Protein AF-A0A960FN76-F1 (afdb_monomer_lite)

pLDDT: mean 88.49, std 14.94, range [44.31, 98.88]

Sequence (133 aa):
LASLPEEQRAEFQQALAELSPEERQQYLERLVEMADTQQRVVESPVEVMVGNHAVGLFELAALHLQQQPPNLPEAKVAIDAMTGMLGAVAGRLGEHEADLKTMLSQIQLAFVQVNGGGEPATDGPDGPAGDDA

Structure (mmCIF, N/CA/C/O backbone):
data_AF-A0A960FN76-F1
#
_entry.id   AF-A0A960FN76-F1
#
loop_
_atom_site.group_PDB
_atom_site.id
_atom_site.type_symbol
_atom_site.label_atom_id
_atom_site.label_alt_id
_atom_site.label_comp_id
_atom_site.label_asym_id
_atom_site.label_entity_id
_atom_site.label_seq_id
_atom_site.pdbx_PDB_ins_code
_atom_site.Cartn_x
_atom_site.Cartn_y
_atom_site.Cartn_z
_atom_site.occupancy
_atom_site.B_iso_or_equiv
_atom_site.auth_seq_id
_atom_site.auth_comp_id
_atom_site.auth_asym_id
_atom_site.auth_atom_id
_atom_site.pdbx_PDB_model_num
ATOM 1 N N . LEU A 1 1 ? 15.903 3.037 -24.683 1.00 59.50 1 LEU A N 1
ATOM 2 C CA . LEU A 1 1 ? 17.079 3.651 -25.352 1.00 59.50 1 LEU A CA 1
ATOM 3 C C . LEU A 1 1 ? 16.690 4.537 -26.533 1.00 59.50 1 LEU A C 1
ATOM 5 O O . LEU A 1 1 ? 17.135 5.671 -26.561 1.00 59.50 1 LEU A O 1
ATOM 9 N N . ALA A 1 2 ? 15.848 4.083 -27.471 1.00 63.16 2 ALA A N 1
ATOM 10 C CA . ALA A 1 2 ? 15.445 4.896 -28.632 1.00 63.16 2 ALA A CA 1
ATOM 11 C C . ALA A 1 2 ? 14.623 6.159 -28.287 1.00 63.16 2 ALA A C 1
ATOM 13 O O . ALA A 1 2 ? 14.624 7.111 -29.056 1.00 63.16 2 ALA A O 1
ATOM 14 N N . SER A 1 3 ? 13.956 6.174 -27.130 1.00 74.31 3 SER A N 1
ATOM 15 C CA . SER A 1 3 ? 13.179 7.307 -26.610 1.00 74.31 3 SER A CA 1
ATOM 16 C C . SER A 1 3 ? 13.994 8.330 -25.806 1.00 74.31 3 SER A C 1
ATOM 18 O O . SER A 1 3 ? 13.431 9.328 -25.368 1.00 74.31 3 SER A O 1
ATOM 20 N N . LEU A 1 4 ? 15.293 8.092 -25.580 1.00 78.94 4 LEU A N 1
ATOM 21 C CA . LEU A 1 4 ? 16.148 9.011 -24.824 1.00 78.94 4 LEU A CA 1
ATOM 22 C C . LEU A 1 4 ? 16.713 10.121 -25.734 1.00 78.94 4 LEU A C 1
ATOM 24 O O . LEU A 1 4 ? 17.043 9.842 -26.894 1.00 78.94 4 LEU A O 1
ATOM 28 N N . PRO A 1 5 ? 16.893 11.354 -25.222 1.00 90.88 5 PRO A N 1
ATOM 29 C CA . PRO A 1 5 ? 17.635 12.414 -25.909 1.00 90.88 5 PRO A CA 1
ATOM 30 C C . PRO A 1 5 ? 19.019 11.944 -26.386 1.00 90.88 5 PRO A C 1
ATOM 32 O O . PRO A 1 5 ? 19.621 11.052 -25.789 1.00 90.88 5 PRO A O 1
ATOM 35 N N . GLU A 1 6 ? 19.528 12.517 -27.481 1.00 84.94 6 GLU A N 1
ATOM 36 C CA . GLU A 1 6 ? 20.820 12.113 -28.070 1.00 84.94 6 GLU A CA 1
ATOM 37 C C . GLU A 1 6 ? 21.994 12.252 -27.098 1.00 84.94 6 GLU A C 1
ATOM 39 O O . GLU A 1 6 ? 22.801 11.332 -26.999 1.00 84.94 6 GLU A O 1
ATOM 44 N N . GLU A 1 7 ? 22.038 13.338 -26.327 1.00 86.12 7 GLU A N 1
ATOM 45 C CA . GLU A 1 7 ? 23.079 13.573 -25.318 1.00 86.12 7 GLU A CA 1
ATOM 46 C C . GLU A 1 7 ? 23.095 12.468 -24.253 1.00 86.12 7 GLU A C 1
ATOM 48 O O . GLU A 1 7 ? 24.130 11.855 -24.011 1.00 86.12 7 GLU A O 1
ATOM 53 N N . GLN A 1 8 ? 21.929 12.100 -23.716 1.00 83.50 8 GLN A N 1
ATOM 54 C CA . GLN A 1 8 ? 21.811 11.032 -22.714 1.00 83.50 8 GLN A CA 1
ATOM 55 C C . GLN A 1 8 ? 22.171 9.653 -23.283 1.00 83.50 8 GLN A C 1
ATOM 57 O O . GLN A 1 8 ? 22.697 8.798 -22.573 1.00 83.50 8 GLN A O 1
ATOM 62 N N . ARG A 1 9 ? 21.902 9.412 -24.574 1.00 85.06 9 ARG A N 1
ATOM 63 C CA . ARG A 1 9 ? 22.341 8.182 -25.252 1.00 85.06 9 ARG A CA 1
ATOM 64 C C . ARG A 1 9 ? 23.860 8.130 -25.385 1.00 85.06 9 ARG A C 1
ATOM 66 O O . ARG A 1 9 ? 24.424 7.058 -25.182 1.00 85.06 9 ARG A O 1
ATOM 73 N N . ALA A 1 10 ? 24.497 9.248 -25.725 1.00 86.81 10 ALA A N 1
ATOM 74 C CA . ALA A 1 10 ? 25.948 9.339 -25.839 1.00 86.81 10 ALA A CA 1
ATOM 75 C C . ALA A 1 10 ? 26.630 9.150 -24.474 1.00 86.81 10 ALA A C 1
ATOM 77 O O . ALA A 1 10 ? 27.544 8.337 -24.365 1.00 86.81 10 ALA A O 1
ATOM 78 N N . GLU A 1 11 ? 26.126 9.805 -23.425 1.00 86.94 11 GLU A N 1
ATOM 79 C CA . GLU A 1 11 ? 26.604 9.631 -22.046 1.00 86.94 11 GLU A CA 1
ATOM 80 C C . GLU A 1 11 ? 26.469 8.179 -21.575 1.00 86.94 11 GLU A C 1
ATOM 82 O O . GLU A 1 11 ? 27.411 7.600 -21.039 1.00 86.94 11 GLU A O 1
ATOM 87 N N . PHE A 1 12 ? 25.322 7.550 -21.833 1.00 85.88 12 PHE A N 1
ATOM 88 C CA . PHE A 1 12 ? 25.092 6.149 -21.489 1.00 85.88 12 PHE A CA 1
ATOM 89 C C . PHE A 1 12 ? 26.033 5.196 -22.242 1.00 85.88 12 PHE A C 1
ATOM 91 O O . PHE A 1 12 ? 26.566 4.252 -21.660 1.00 85.88 12 PHE A O 1
ATOM 98 N N . GLN A 1 13 ? 26.266 5.438 -23.536 1.00 86.44 13 GLN A N 1
ATOM 99 C CA . GLN A 1 13 ? 27.218 4.659 -24.333 1.00 86.44 13 GLN A CA 1
ATOM 100 C C . GLN A 1 13 ? 28.652 4.820 -23.827 1.00 86.44 13 GLN A C 1
ATOM 102 O O . GLN A 1 13 ? 29.388 3.836 -23.771 1.00 86.44 13 GLN A O 1
ATOM 107 N N . GLN A 1 14 ? 29.036 6.034 -23.429 1.00 89.75 14 GLN A N 1
ATOM 108 C CA . GLN A 1 14 ? 30.343 6.306 -22.845 1.00 89.75 14 GLN A CA 1
ATOM 109 C C . GLN A 1 14 ? 30.504 5.607 -21.489 1.00 89.75 14 GLN A C 1
ATOM 111 O O . GLN A 1 14 ? 31.484 4.892 -21.295 1.00 89.75 14 GLN A O 1
ATOM 116 N N . ALA A 1 15 ? 29.513 5.711 -20.601 1.00 87.00 15 ALA A N 1
ATOM 117 C CA . ALA A 1 15 ? 29.521 5.030 -19.308 1.00 87.00 15 ALA A CA 1
ATOM 118 C C . ALA A 1 15 ? 29.638 3.503 -19.461 1.00 87.00 15 ALA A C 1
ATOM 120 O O . ALA A 1 15 ? 30.400 2.859 -18.748 1.00 87.00 15 ALA A O 1
ATOM 121 N N . LEU A 1 16 ? 28.944 2.909 -20.438 1.00 87.88 16 LEU A N 1
ATOM 122 C CA . LEU A 1 16 ? 29.083 1.486 -20.760 1.00 87.88 16 LEU A CA 1
ATOM 123 C C . LEU A 1 16 ? 30.470 1.119 -21.307 1.00 87.88 16 LEU A C 1
ATOM 125 O O . LEU A 1 16 ? 30.940 0.000 -21.078 1.00 87.88 16 LEU A O 1
ATOM 129 N N . ALA A 1 17 ? 31.107 2.017 -22.062 1.00 89.31 17 ALA A N 1
ATOM 130 C CA . ALA A 1 17 ? 32.438 1.807 -22.625 1.00 89.31 17 ALA A CA 1
ATOM 131 C C . ALA A 1 17 ? 33.536 1.814 -21.548 1.00 89.31 17 ALA A C 1
ATOM 133 O O . ALA A 1 17 ? 34.525 1.100 -21.706 1.00 89.31 17 ALA A O 1
ATOM 134 N N . GLU A 1 18 ? 33.335 2.563 -20.460 1.00 93.56 18 GLU A N 1
ATOM 135 C CA . GLU A 1 18 ? 34.234 2.625 -19.299 1.00 93.56 18 GLU A CA 1
ATOM 136 C C . GLU A 1 18 ? 34.180 1.364 -18.415 1.00 93.56 18 GLU A C 1
ATOM 138 O O . GLU A 1 18 ? 35.140 1.082 -17.699 1.00 93.56 18 GLU A O 1
ATOM 143 N N . LEU A 1 19 ? 33.103 0.571 -18.495 1.00 93.69 19 LEU A N 1
ATOM 144 C CA . LEU A 1 19 ? 32.982 -0.713 -17.793 1.00 93.69 19 LEU A CA 1
ATOM 145 C C . LEU A 1 19 ? 33.835 -1.810 -18.445 1.00 93.69 19 LEU A C 1
ATOM 147 O O . LEU A 1 19 ? 33.940 -1.887 -19.678 1.00 93.69 19 LEU A O 1
ATOM 151 N N . SER A 1 20 ? 34.359 -2.724 -17.620 1.00 95.00 20 SER A N 1
ATOM 152 C CA . SER A 1 20 ? 34.957 -3.972 -18.108 1.00 95.00 20 SER A CA 1
ATOM 153 C C . SER A 1 20 ? 33.929 -4.832 -18.869 1.00 95.00 20 SER A C 1
ATOM 155 O O . SER A 1 20 ? 32.717 -4.646 -18.702 1.00 95.00 20 SER A O 1
ATOM 157 N N . PRO A 1 21 ? 34.365 -5.778 -19.723 1.00 92.38 21 PRO A N 1
ATOM 158 C CA . PRO A 1 21 ? 33.453 -6.651 -20.464 1.00 92.38 21 PRO A CA 1
ATOM 159 C C . PRO A 1 21 ? 32.460 -7.401 -19.564 1.00 92.38 21 PRO A C 1
ATOM 161 O O . PRO A 1 21 ? 31.274 -7.472 -19.886 1.00 92.38 21 PRO A O 1
ATOM 164 N N . GLU A 1 22 ? 32.924 -7.910 -18.424 1.00 93.88 22 GLU A N 1
ATOM 165 C CA . GLU A 1 22 ? 32.110 -8.641 -17.455 1.00 93.88 22 GLU A CA 1
ATOM 166 C C . GLU A 1 22 ? 31.095 -7.726 -16.753 1.00 93.88 22 GLU A C 1
ATOM 168 O O . GLU A 1 22 ? 29.914 -8.064 -16.665 1.00 93.88 22 GLU A O 1
ATOM 173 N N . GLU A 1 23 ? 31.516 -6.542 -16.298 1.00 93.50 23 GLU A N 1
ATOM 174 C CA . GLU A 1 23 ? 30.623 -5.564 -15.654 1.00 93.50 23 GLU A CA 1
ATOM 175 C C . GLU A 1 23 ? 29.562 -5.040 -16.623 1.00 93.50 23 GLU A C 1
ATOM 177 O O . GLU A 1 23 ? 28.395 -4.885 -16.255 1.00 93.50 23 GLU A O 1
ATOM 182 N N . ARG A 1 24 ? 29.950 -4.809 -17.882 1.00 92.19 24 ARG A N 1
ATOM 183 C CA . ARG A 1 24 ? 29.032 -4.416 -18.951 1.00 92.19 24 ARG A CA 1
ATOM 184 C C . ARG A 1 24 ? 27.983 -5.493 -19.194 1.00 92.19 24 ARG A C 1
ATOM 186 O O . ARG A 1 24 ? 26.805 -5.162 -19.294 1.00 92.19 24 ARG A O 1
ATOM 193 N N . GLN A 1 25 ? 28.391 -6.759 -19.272 1.00 92.31 25 GLN A N 1
ATOM 194 C CA . GLN A 1 25 ? 27.468 -7.873 -19.479 1.00 92.31 25 GLN A CA 1
ATOM 195 C C . GLN A 1 25 ? 26.451 -7.970 -18.336 1.00 92.31 25 GLN A C 1
ATOM 197 O O . GLN A 1 25 ? 25.249 -7.971 -18.591 1.00 92.31 25 GLN A O 1
ATOM 202 N N . GLN A 1 26 ? 26.913 -7.937 -17.083 1.00 93.81 26 GLN A N 1
ATOM 203 C CA . GLN A 1 26 ? 26.028 -7.960 -15.913 1.00 93.81 26 GLN A CA 1
ATOM 204 C C . GLN A 1 26 ? 25.068 -6.767 -15.873 1.00 93.81 26 GLN A C 1
ATOM 206 O O . GLN A 1 26 ? 23.922 -6.890 -15.441 1.00 93.81 26 GLN A O 1
ATOM 211 N N . TYR A 1 27 ? 25.538 -5.586 -16.278 1.00 90.12 27 TYR A N 1
ATOM 212 C CA . TYR A 1 27 ? 24.703 -4.396 -16.343 1.00 90.12 27 TYR A CA 1
ATOM 213 C C . TYR A 1 27 ? 23.602 -4.535 -17.401 1.00 90.12 27 TYR A C 1
ATOM 215 O O . TYR A 1 27 ? 22.442 -4.232 -17.124 1.00 90.12 27 TYR A O 1
ATOM 223 N N . LEU A 1 28 ? 23.942 -5.035 -18.593 1.00 90.56 28 LEU A N 1
ATOM 224 C CA . LEU A 1 28 ? 22.973 -5.277 -19.662 1.00 90.56 28 LEU A CA 1
ATOM 225 C C . LEU A 1 28 ? 21.949 -6.352 -19.278 1.00 90.56 28 LEU A C 1
ATOM 227 O O . LEU A 1 28 ? 20.762 -6.157 -19.526 1.00 90.56 28 LEU A O 1
ATOM 231 N N . GLU A 1 29 ? 22.375 -7.438 -18.632 1.00 94.00 29 GLU A N 1
ATOM 232 C CA . GLU A 1 29 ? 21.476 -8.482 -18.121 1.00 94.00 29 GLU A CA 1
ATOM 233 C C . GLU A 1 29 ? 20.460 -7.910 -17.129 1.00 94.00 29 GLU A C 1
ATOM 235 O O . GLU A 1 29 ? 19.257 -8.091 -17.312 1.00 94.00 29 GLU A O 1
ATOM 240 N N . ARG A 1 30 ? 20.915 -7.112 -16.154 1.00 91.75 30 ARG A N 1
ATOM 241 C CA . ARG A 1 30 ? 20.020 -6.425 -15.209 1.00 91.75 30 ARG A CA 1
ATOM 242 C C . ARG A 1 30 ? 19.027 -5.496 -15.906 1.00 91.75 30 ARG A C 1
ATOM 244 O O . ARG A 1 30 ? 17.867 -5.431 -15.505 1.00 91.75 30 ARG A O 1
ATOM 251 N N . LEU A 1 31 ? 19.450 -4.778 -16.949 1.00 90.19 31 LEU A N 1
ATOM 252 C CA . LEU A 1 31 ? 18.540 -3.927 -17.723 1.00 90.19 31 LEU A CA 1
ATOM 253 C C . LEU A 1 31 ? 17.460 -4.737 -18.443 1.00 90.19 31 LEU A C 1
ATOM 255 O O . LEU A 1 31 ? 16.307 -4.306 -18.477 1.00 90.19 31 LEU A O 1
ATOM 259 N N . VAL A 1 32 ? 17.824 -5.892 -19.003 1.00 91.19 32 VAL A N 1
ATOM 260 C CA . VAL A 1 32 ? 16.867 -6.808 -19.635 1.00 91.19 32 VAL A CA 1
ATOM 261 C C . VAL A 1 32 ? 15.882 -7.339 -18.595 1.00 91.19 32 VAL A C 1
ATOM 263 O O . VAL A 1 32 ? 14.680 -7.222 -18.808 1.00 91.19 32 VAL A O 1
ATOM 266 N N . GLU A 1 33 ? 16.355 -7.819 -17.442 1.00 93.25 33 GLU A N 1
ATOM 267 C CA . GLU A 1 33 ? 15.493 -8.309 -16.353 1.00 93.25 33 GLU A CA 1
ATOM 268 C C . GLU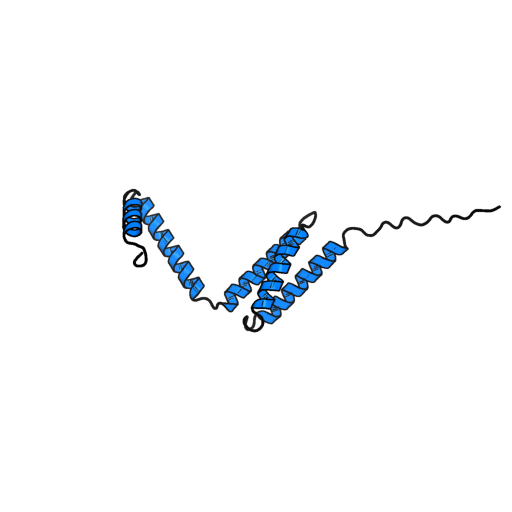 A 1 33 ? 14.510 -7.242 -15.849 1.00 93.25 33 GLU A C 1
ATOM 270 O O . GLU A 1 33 ? 13.327 -7.518 -15.625 1.00 93.25 33 GLU A O 1
ATOM 275 N N . MET A 1 34 ? 14.979 -6.001 -15.686 1.00 91.94 34 MET A N 1
ATOM 276 C CA . MET A 1 34 ? 14.128 -4.880 -15.289 1.00 91.94 34 MET A CA 1
ATOM 277 C C . MET A 1 34 ? 13.062 -4.571 -16.342 1.00 91.94 34 MET A C 1
ATOM 279 O O . MET A 1 34 ? 11.923 -4.278 -15.975 1.00 91.94 34 MET A O 1
ATOM 283 N N . ALA A 1 35 ? 13.413 -4.618 -17.630 1.00 90.25 35 ALA A N 1
ATOM 284 C CA . ALA A 1 35 ? 12.469 -4.386 -18.719 1.00 90.25 35 ALA A CA 1
ATOM 285 C C . ALA A 1 35 ? 11.404 -5.491 -18.788 1.00 90.25 35 ALA A C 1
ATOM 287 O O . ALA A 1 35 ? 10.215 -5.182 -18.853 1.00 90.25 35 ALA A O 1
ATOM 288 N N . ASP A 1 36 ? 11.817 -6.755 -18.677 1.00 91.44 36 ASP A N 1
ATOM 289 C CA . ASP A 1 36 ? 10.917 -7.914 -18.638 1.00 91.44 36 ASP A CA 1
ATOM 290 C C . ASP A 1 36 ? 9.952 -7.825 -17.449 1.00 91.44 36 ASP A C 1
ATOM 292 O O . ASP A 1 36 ? 8.745 -8.039 -17.574 1.00 91.44 36 ASP A O 1
ATOM 296 N N . THR A 1 37 ? 10.467 -7.428 -16.283 1.00 91.88 37 THR A N 1
ATOM 297 C CA . THR A 1 37 ? 9.650 -7.217 -15.082 1.00 91.88 37 THR A CA 1
ATOM 298 C C . THR A 1 37 ? 8.622 -6.108 -15.298 1.00 91.88 37 THR A C 1
ATOM 300 O O . THR A 1 37 ? 7.448 -6.294 -14.982 1.00 91.88 37 THR A O 1
ATOM 303 N N . GLN A 1 38 ? 9.029 -4.968 -15.865 1.00 89.31 38 GLN A N 1
ATOM 304 C CA . GLN A 1 38 ? 8.115 -3.863 -16.170 1.00 89.31 38 GLN A CA 1
ATOM 305 C C . GLN A 1 38 ? 7.028 -4.280 -17.163 1.00 89.31 38 GLN A C 1
ATOM 307 O O . GLN A 1 38 ? 5.862 -3.938 -16.968 1.00 89.31 38 GLN A O 1
ATOM 312 N N . GLN A 1 39 ? 7.387 -5.045 -18.195 1.00 89.62 39 GLN A N 1
ATOM 313 C CA . GLN A 1 39 ? 6.425 -5.541 -19.172 1.00 89.62 39 GLN A CA 1
ATOM 314 C C . GLN A 1 39 ? 5.384 -6.449 -18.509 1.00 89.62 39 GLN A C 1
ATOM 316 O O . GLN A 1 39 ? 4.186 -6.212 -18.656 1.00 89.62 39 GLN A O 1
ATOM 321 N N . ARG A 1 40 ? 5.822 -7.413 -17.692 1.00 88.25 40 ARG A N 1
ATOM 322 C CA . ARG A 1 40 ? 4.917 -8.298 -16.941 1.00 88.25 40 ARG A CA 1
ATOM 323 C C . ARG A 1 40 ? 3.976 -7.534 -16.008 1.00 88.25 40 ARG A C 1
ATOM 325 O O . ARG A 1 40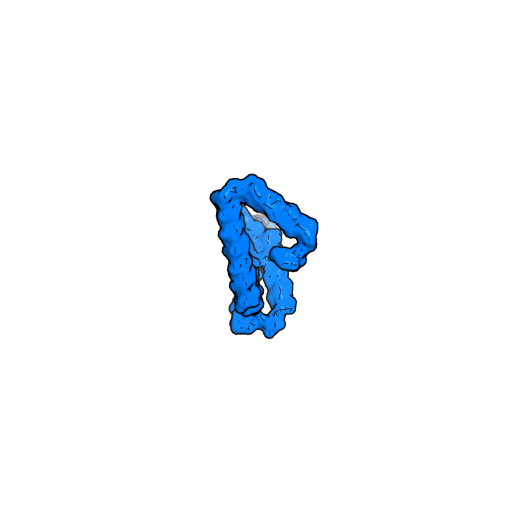 ? 2.821 -7.924 -15.847 1.00 88.25 40 ARG A O 1
ATOM 332 N N . VAL A 1 41 ? 4.454 -6.452 -15.391 1.00 88.44 41 VAL A N 1
ATOM 333 C CA . VAL A 1 41 ? 3.624 -5.582 -14.541 1.00 88.44 41 VAL A CA 1
ATOM 334 C C . VAL A 1 41 ? 2.519 -4.909 -15.354 1.00 88.44 41 VAL A C 1
ATOM 336 O O . VAL A 1 41 ? 1.379 -4.884 -14.906 1.00 88.44 41 VAL A O 1
ATOM 339 N N . VAL A 1 42 ? 2.828 -4.396 -16.548 1.00 89.94 42 VAL A N 1
ATOM 340 C CA . VAL A 1 42 ? 1.838 -3.733 -17.418 1.00 89.94 42 VAL A CA 1
ATOM 341 C C . VAL A 1 42 ? 0.845 -4.727 -18.028 1.00 89.94 42 VAL A C 1
ATOM 343 O O . VAL A 1 42 ? -0.307 -4.374 -18.265 1.00 89.94 42 VAL A O 1
ATOM 346 N N . GLU A 1 43 ? 1.271 -5.966 -18.270 1.00 91.75 43 GLU A N 1
ATOM 347 C CA . GLU A 1 43 ? 0.405 -7.045 -18.762 1.00 91.75 43 GLU A CA 1
ATOM 348 C C . GLU A 1 43 ? -0.538 -7.601 -17.683 1.00 91.75 43 GLU A C 1
ATOM 350 O O . GLU A 1 43 ? -1.564 -8.202 -18.005 1.00 91.75 43 GLU A O 1
ATOM 355 N N . SER A 1 44 ? -0.208 -7.405 -16.404 1.00 91.12 44 SER A N 1
ATOM 356 C CA . SER A 1 44 ? -1.039 -7.864 -15.292 1.00 91.12 44 SER A CA 1
ATOM 357 C C . SER A 1 44 ? -2.307 -7.007 -15.170 1.00 91.12 44 SER A C 1
ATOM 359 O O . SER A 1 44 ? -2.211 -5.778 -15.226 1.00 91.12 44 SER A O 1
ATOM 361 N N . PRO A 1 45 ? -3.495 -7.607 -14.952 1.00 93.69 45 PRO A N 1
ATOM 362 C CA . PRO A 1 45 ? -4.717 -6.840 -14.737 1.00 93.69 45 PRO A CA 1
ATOM 363 C C . PRO A 1 45 ? -4.557 -5.846 -13.581 1.00 93.69 45 PRO A C 1
ATOM 365 O O . PRO A 1 45 ? -4.088 -6.196 -12.491 1.00 93.69 45 PRO A O 1
ATOM 368 N N . VAL A 1 46 ? -4.931 -4.588 -13.820 1.00 93.81 46 VAL A N 1
ATOM 369 C CA . VAL A 1 46 ? -4.678 -3.490 -12.876 1.00 93.81 46 VAL A CA 1
ATOM 370 C C . VAL A 1 46 ? -5.413 -3.702 -11.553 1.00 93.81 46 VAL A C 1
ATOM 372 O O . VAL A 1 46 ? -4.891 -3.362 -10.495 1.00 93.81 46 VAL A O 1
ATOM 375 N N . GLU A 1 47 ? -6.592 -4.316 -11.592 1.00 94.81 47 GLU A N 1
ATOM 376 C CA . GLU A 1 47 ? -7.392 -4.676 -10.426 1.00 94.81 47 GLU A CA 1
ATOM 377 C C . GLU A 1 47 ? -6.676 -5.669 -9.502 1.00 94.81 47 GLU A C 1
ATOM 379 O O . GLU A 1 47 ? -6.752 -5.525 -8.282 1.00 94.81 47 GLU A O 1
ATOM 384 N N . VAL A 1 48 ? -5.907 -6.611 -10.060 1.00 93.44 48 VAL A N 1
ATOM 385 C CA . VAL A 1 48 ? -5.116 -7.582 -9.288 1.00 93.44 48 VAL A CA 1
ATOM 386 C C . VAL A 1 48 ? -3.935 -6.881 -8.621 1.00 93.44 48 VAL A C 1
ATOM 388 O O . VAL A 1 48 ? -3.685 -7.080 -7.433 1.00 93.44 48 VAL A O 1
ATOM 391 N N . MET A 1 49 ? -3.240 -6.006 -9.353 1.00 94.12 49 MET A N 1
ATOM 392 C CA . MET A 1 49 ? -2.108 -5.242 -8.817 1.00 94.12 49 MET A CA 1
ATOM 393 C C . MET A 1 49 ? -2.543 -4.296 -7.692 1.00 94.12 49 MET A C 1
ATOM 395 O O . MET A 1 49 ? -1.930 -4.275 -6.624 1.00 94.12 49 MET A O 1
ATOM 399 N N . VAL A 1 50 ? -3.634 -3.550 -7.891 1.00 95.38 50 VAL A N 1
ATOM 400 C CA . VAL A 1 50 ? -4.201 -2.670 -6.857 1.00 95.38 50 VAL A CA 1
ATOM 401 C C . VAL A 1 50 ? -4.704 -3.479 -5.661 1.00 95.38 50 VAL A C 1
ATOM 403 O O . VAL A 1 50 ? -4.458 -3.081 -4.522 1.00 95.38 50 VAL A O 1
ATOM 406 N N . GLY A 1 51 ? -5.336 -4.634 -5.890 1.00 95.56 51 GLY A N 1
ATOM 407 C CA . GLY A 1 51 ? -5.722 -5.551 -4.818 1.00 95.56 51 GLY A CA 1
ATOM 408 C C . GLY A 1 51 ? -4.523 -6.010 -3.985 1.00 95.56 51 GLY A C 1
ATOM 409 O O . GLY A 1 51 ? -4.559 -5.931 -2.758 1.00 95.56 51 GLY A O 1
ATOM 410 N N . ASN A 1 52 ? -3.420 -6.380 -4.636 1.00 94.88 52 ASN A N 1
ATOM 411 C CA . ASN A 1 52 ? -2.176 -6.740 -3.958 1.00 94.88 52 ASN A CA 1
ATOM 412 C C . ASN A 1 52 ? -1.600 -5.575 -3.127 1.00 94.88 52 ASN A C 1
ATOM 414 O O . ASN A 1 52 ? -1.146 -5.778 -2.003 1.00 94.88 52 ASN A O 1
ATOM 418 N N . HIS A 1 53 ? -1.668 -4.336 -3.622 1.00 97.19 53 HIS A N 1
ATOM 419 C CA . HIS A 1 53 ? -1.264 -3.164 -2.835 1.00 97.19 53 HIS A CA 1
ATOM 420 C C . HIS A 1 53 ? -2.157 -2.937 -1.605 1.00 97.19 53 HIS A C 1
ATOM 422 O O . HIS A 1 53 ? -1.647 -2.575 -0.544 1.00 97.19 53 HIS A O 1
ATOM 428 N N . ALA A 1 54 ? -3.465 -3.188 -1.709 1.00 98.00 54 ALA A N 1
ATOM 429 C CA . ALA A 1 54 ? -4.376 -3.115 -0.568 1.00 98.00 54 ALA A CA 1
ATOM 430 C C . ALA A 1 54 ? -4.058 -4.183 0.497 1.00 98.00 54 ALA A C 1
ATOM 432 O O . ALA A 1 54 ? -4.075 -3.869 1.687 1.00 98.00 54 ALA A O 1
ATOM 433 N N . VAL A 1 55 ? -3.698 -5.406 0.085 1.00 98.06 55 VAL A N 1
ATOM 434 C CA . VAL A 1 55 ? -3.197 -6.448 1.003 1.00 98.06 55 VAL A CA 1
ATOM 435 C C . VAL A 1 55 ? -1.911 -5.993 1.697 1.00 98.06 55 VAL A C 1
ATOM 437 O O . VAL A 1 55 ? -1.810 -6.105 2.915 1.00 98.06 55 VAL A O 1
ATOM 440 N N . GLY A 1 56 ? -0.967 -5.391 0.969 1.00 98.38 56 GLY A N 1
ATOM 441 C CA . GLY A 1 56 ? 0.261 -4.858 1.569 1.00 98.38 56 GLY A CA 1
ATOM 442 C C . GLY A 1 56 ? 0.008 -3.776 2.629 1.00 98.38 56 GLY A C 1
ATOM 443 O O . GLY A 1 56 ? 0.667 -3.757 3.667 1.00 98.38 56 GLY A O 1
ATOM 444 N N . LEU A 1 57 ? -0.981 -2.897 2.423 1.00 98.81 57 LEU A N 1
ATOM 445 C CA . LEU A 1 57 ? -1.380 -1.902 3.431 1.00 98.81 57 LEU A CA 1
ATOM 446 C C . LEU A 1 57 ? -2.021 -2.549 4.666 1.00 98.81 57 LEU A C 1
ATOM 448 O O . LEU A 1 57 ? -1.762 -2.116 5.790 1.00 98.81 57 LEU A O 1
ATOM 452 N N . PHE A 1 58 ? -2.821 -3.599 4.470 1.00 98.75 58 PHE A N 1
ATOM 453 C CA . PHE A 1 58 ? -3.363 -4.400 5.566 1.00 98.75 58 PHE A CA 1
ATOM 454 C C . PHE A 1 58 ? -2.244 -5.046 6.399 1.00 98.75 58 PHE A C 1
ATOM 456 O O . PHE A 1 58 ? -2.240 -4.919 7.623 1.00 98.75 58 PHE A O 1
ATOM 463 N N . GLU A 1 59 ? -1.278 -5.702 5.750 1.00 98.69 59 GLU A N 1
ATOM 464 C CA . GLU A 1 59 ? -0.145 -6.349 6.424 1.00 98.69 59 GLU A CA 1
ATOM 465 C C . GLU A 1 59 ? 0.710 -5.333 7.182 1.00 98.69 59 GLU A C 1
ATOM 467 O O . GLU A 1 59 ? 1.088 -5.575 8.329 1.00 98.69 59 GLU A O 1
ATOM 472 N N . LEU A 1 60 ? 0.958 -4.166 6.581 1.00 98.69 60 LEU A N 1
ATOM 473 C CA . LEU A 1 60 ? 1.700 -3.084 7.218 1.00 98.69 60 LEU A CA 1
ATOM 474 C C . LEU A 1 60 ? 1.002 -2.597 8.496 1.00 98.69 60 LEU A C 1
ATOM 476 O O . LEU A 1 60 ? 1.640 -2.484 9.544 1.00 98.69 60 LEU A O 1
ATOM 480 N N . ALA A 1 61 ? -0.313 -2.371 8.440 1.00 98.75 61 ALA A N 1
ATOM 481 C CA . ALA A 1 61 ? -1.099 -2.024 9.620 1.00 98.75 61 ALA A CA 1
ATOM 482 C C . ALA A 1 61 ? -1.021 -3.120 10.696 1.00 98.75 61 ALA A C 1
ATOM 484 O O . ALA A 1 61 ? -0.784 -2.825 11.869 1.00 98.75 61 ALA A O 1
ATOM 485 N N . ALA A 1 62 ? -1.168 -4.387 10.300 1.00 98.62 62 ALA A N 1
ATOM 486 C CA . ALA A 1 62 ? -1.111 -5.523 11.213 1.00 98.62 62 ALA A CA 1
ATOM 487 C C . ALA A 1 62 ? 0.255 -5.642 11.910 1.00 98.62 62 ALA A C 1
ATOM 489 O O . ALA A 1 62 ? 0.298 -5.844 13.123 1.00 98.62 62 ALA A O 1
ATOM 490 N N . LEU A 1 63 ? 1.362 -5.460 11.181 1.00 98.69 63 LEU A N 1
ATOM 491 C CA . LEU A 1 63 ? 2.715 -5.482 11.744 1.00 98.69 63 LEU A CA 1
ATOM 492 C C . LEU A 1 63 ? 2.917 -4.390 12.798 1.00 98.69 63 LEU A C 1
ATOM 494 O 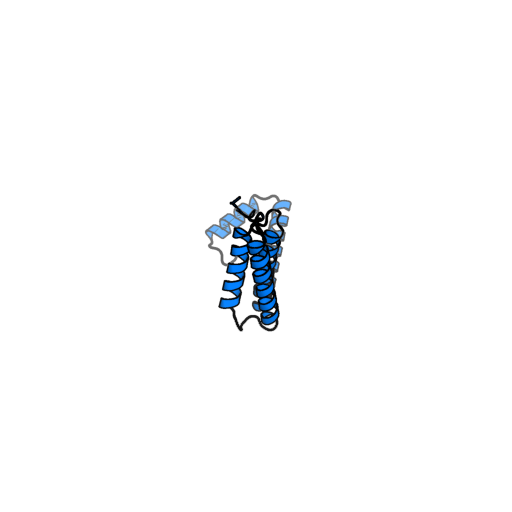O . LEU A 1 63 ? 3.507 -4.662 13.840 1.00 98.69 63 LEU A O 1
ATOM 498 N N . HIS A 1 64 ? 2.409 -3.176 12.568 1.00 98.69 64 HIS A N 1
ATOM 499 C CA . HIS A 1 64 ? 2.480 -2.093 13.553 1.00 98.69 64 HIS A CA 1
ATOM 500 C C . HIS A 1 64 ? 1.612 -2.350 14.792 1.00 98.69 64 HIS A C 1
ATOM 502 O O . HIS A 1 64 ? 2.040 -2.046 15.908 1.00 98.69 64 HIS A O 1
ATOM 508 N N . LEU A 1 65 ? 0.432 -2.959 14.622 1.00 98.38 65 LEU A N 1
ATOM 509 C CA . LEU A 1 65 ? -0.429 -3.357 15.742 1.00 98.38 65 LEU A CA 1
ATOM 510 C C . LEU A 1 65 ? 0.169 -4.487 16.593 1.00 98.38 65 LEU A C 1
ATOM 512 O O . LEU A 1 65 ? -0.080 -4.531 17.793 1.00 98.38 65 LEU A O 1
ATOM 516 N N . GLN A 1 66 ? 0.955 -5.385 15.996 1.00 97.75 66 GLN A N 1
ATOM 517 C CA . GLN A 1 66 ? 1.582 -6.519 16.691 1.00 97.75 66 GLN A CA 1
ATOM 518 C C . GLN A 1 66 ? 2.839 -6.145 17.498 1.00 97.75 66 GLN A C 1
ATOM 520 O O . GLN A 1 66 ? 3.375 -6.989 18.220 1.00 97.75 66 GLN A O 1
ATOM 525 N N . GLN A 1 67 ? 3.328 -4.906 17.388 1.00 98.06 67 GLN A N 1
ATOM 526 C CA . GLN A 1 67 ? 4.483 -4.436 18.160 1.00 98.06 67 GLN A CA 1
ATOM 527 C C . GLN A 1 67 ? 4.184 -4.410 19.668 1.00 98.06 67 GLN A C 1
ATOM 529 O O . GLN A 1 67 ? 3.031 -4.374 20.097 1.00 98.06 67 GLN A O 1
ATOM 534 N N . GLN A 1 68 ? 5.239 -4.414 20.488 1.00 95.44 68 GLN A N 1
ATOM 535 C CA . GLN A 1 68 ? 5.141 -4.308 21.947 1.00 95.44 68 GLN A CA 1
ATOM 536 C C . GLN A 1 68 ? 6.029 -3.150 22.443 1.00 95.44 68 GLN A C 1
ATOM 538 O O . GLN A 1 68 ? 7.248 -3.324 22.512 1.00 95.44 68 GLN A O 1
ATOM 543 N N . PRO A 1 69 ? 5.455 -1.974 22.783 1.00 93.94 69 PRO A N 1
ATOM 544 C CA . PRO A 1 69 ? 4.029 -1.625 22.703 1.00 93.94 69 PRO A CA 1
ATOM 545 C C . PRO A 1 69 ? 3.531 -1.451 21.248 1.00 93.94 69 PRO A C 1
ATOM 547 O O . PRO A 1 69 ? 4.345 -1.169 20.366 1.00 93.94 69 PRO A O 1
ATOM 550 N N . PRO A 1 70 ? 2.216 -1.586 20.982 1.00 97.38 70 PRO A N 1
ATOM 551 C CA . PRO A 1 70 ? 1.649 -1.358 19.653 1.00 97.38 70 PRO A CA 1
ATOM 552 C C . PRO A 1 70 ? 1.921 0.058 19.142 1.00 97.38 70 PRO A C 1
ATOM 554 O O . PRO A 1 70 ? 1.748 1.037 19.872 1.00 97.38 70 PRO A O 1
ATOM 557 N N . ASN A 1 71 ? 2.283 0.186 17.865 1.00 98.19 71 ASN A N 1
ATOM 558 C CA . ASN A 1 71 ? 2.487 1.487 17.232 1.00 98.19 71 ASN A CA 1
ATOM 559 C C . ASN A 1 71 ? 1.200 1.952 16.538 1.00 98.19 71 ASN A C 1
ATOM 561 O O . ASN A 1 71 ? 1.016 1.788 15.331 1.00 98.19 71 ASN A O 1
ATOM 565 N N . LEU A 1 72 ? 0.287 2.518 17.330 1.00 98.25 72 LEU A N 1
ATOM 566 C CA . LEU A 1 72 ? -1.014 2.985 16.849 1.00 98.25 72 LEU A CA 1
ATOM 567 C C . LEU A 1 72 ? -0.918 4.113 15.805 1.00 98.25 72 LEU A C 1
ATOM 569 O O . LEU A 1 72 ? -1.639 4.025 14.810 1.00 98.25 72 LEU A O 1
ATOM 573 N N . PRO A 1 73 ? -0.057 5.143 15.953 1.00 98.38 73 PRO A N 1
ATOM 574 C CA . PRO A 1 73 ? 0.066 6.185 14.933 1.00 98.38 73 PRO A CA 1
ATOM 575 C C . PRO A 1 73 ? 0.427 5.635 13.548 1.00 98.38 73 PRO A C 1
ATOM 577 O O . PRO A 1 73 ? -0.248 5.967 12.575 1.00 98.38 73 PRO A O 1
ATOM 580 N N . GLU A 1 74 ? 1.418 4.744 13.456 1.00 98.56 74 GLU A N 1
ATOM 581 C CA . GLU A 1 74 ? 1.836 4.166 12.170 1.00 98.56 74 GLU A CA 1
ATOM 582 C C . GLU A 1 74 ? 0.806 3.170 11.619 1.00 98.56 74 GLU A C 1
ATOM 584 O O . GLU A 1 74 ? 0.476 3.204 10.431 1.00 98.56 74 GLU A O 1
ATOM 589 N N . ALA A 1 75 ? 0.208 2.334 12.479 1.00 98.69 75 ALA A N 1
ATOM 590 C CA . ALA A 1 75 ? -0.885 1.450 12.067 1.00 98.69 75 ALA A CA 1
ATOM 591 C C . ALA A 1 75 ? -2.057 2.243 11.466 1.00 98.69 75 ALA A C 1
ATOM 593 O O . ALA A 1 75 ? -2.638 1.840 10.455 1.00 98.69 75 ALA A O 1
ATOM 594 N N . LYS A 1 76 ? -2.381 3.399 12.059 1.00 98.62 76 LYS A N 1
ATOM 595 C CA . LYS A 1 76 ? -3.447 4.277 11.578 1.00 98.62 76 LYS A CA 1
ATOM 596 C C . LYS A 1 76 ? -3.160 4.830 10.183 1.00 98.62 76 LYS A C 1
ATOM 598 O O . LYS A 1 76 ? -4.075 4.850 9.365 1.00 98.62 76 LYS A O 1
ATOM 603 N N . VAL A 1 77 ? -1.921 5.227 9.885 1.00 98.81 77 VAL A N 1
ATOM 604 C CA . VAL A 1 77 ? -1.543 5.716 8.546 1.00 98.81 77 VAL A CA 1
ATOM 605 C C . VAL A 1 77 ? -1.829 4.658 7.478 1.00 98.81 77 VAL A C 1
ATOM 607 O O . VAL A 1 77 ? -2.447 4.965 6.458 1.00 98.81 77 VAL A O 1
ATOM 610 N N . ALA A 1 78 ? -1.447 3.403 7.725 1.00 98.81 78 ALA A N 1
ATOM 611 C CA . ALA A 1 78 ? -1.695 2.305 6.792 1.00 98.81 78 ALA A CA 1
ATOM 612 C C . ALA A 1 78 ? -3.200 2.009 6.609 1.00 98.81 78 ALA A C 1
ATOM 614 O O . ALA A 1 78 ? -3.662 1.836 5.478 1.00 98.81 78 ALA A O 1
ATOM 615 N N . ILE A 1 79 ? -3.985 2.027 7.694 1.00 98.88 79 ILE A N 1
ATOM 616 C CA . ILE A 1 79 ? -5.448 1.841 7.650 1.00 98.88 79 ILE A CA 1
ATOM 617 C C . ILE A 1 79 ? -6.135 2.975 6.880 1.00 98.88 79 ILE A C 1
ATOM 619 O O . ILE A 1 79 ? -7.009 2.716 6.049 1.00 98.88 79 ILE A O 1
ATOM 623 N N . ASP A 1 80 ? -5.751 4.228 7.130 1.00 98.81 80 ASP A N 1
ATOM 624 C CA . ASP A 1 80 ? -6.323 5.394 6.453 1.00 98.81 80 ASP A CA 1
ATOM 625 C C . ASP A 1 80 ? -5.977 5.368 4.952 1.00 98.81 80 ASP A C 1
ATOM 627 O O . ASP A 1 80 ? -6.846 5.619 4.113 1.00 98.81 80 ASP A O 1
ATOM 631 N N . ALA A 1 81 ? -4.748 4.972 4.594 1.00 98.81 81 ALA A N 1
ATOM 632 C CA . ALA A 1 81 ? -4.335 4.783 3.204 1.00 98.81 81 ALA A CA 1
ATOM 633 C C . ALA A 1 81 ? -5.154 3.689 2.499 1.00 98.81 81 ALA A C 1
ATOM 635 O O . ALA A 1 81 ? -5.655 3.914 1.394 1.00 98.81 81 ALA A O 1
ATOM 636 N N . MET A 1 82 ? -5.347 2.532 3.143 1.00 98.56 82 MET A N 1
ATOM 637 C CA . MET A 1 82 ? -6.167 1.443 2.597 1.00 98.56 82 MET A CA 1
ATOM 638 C C . MET A 1 82 ? -7.627 1.883 2.431 1.00 98.56 82 MET A C 1
ATOM 640 O O . MET A 1 82 ? -8.239 1.626 1.395 1.00 98.56 82 MET A O 1
ATOM 644 N N . THR A 1 83 ? -8.166 2.605 3.419 1.00 98.75 83 THR A N 1
ATOM 645 C CA . THR A 1 83 ? -9.528 3.160 3.390 1.00 98.75 83 THR A CA 1
ATOM 646 C C . THR A 1 83 ? -9.711 4.120 2.217 1.00 98.75 83 THR A C 1
ATOM 648 O O . THR A 1 83 ? -10.658 3.978 1.441 1.00 98.75 83 THR A O 1
ATOM 651 N N . GLY A 1 84 ? -8.795 5.079 2.054 1.00 98.62 84 GLY A N 1
ATOM 652 C CA . GLY A 1 84 ? -8.839 6.049 0.963 1.00 98.62 84 GLY A CA 1
ATOM 653 C C . GLY A 1 84 ? -8.705 5.389 -0.408 1.00 98.62 84 GLY A C 1
ATOM 654 O O . GLY A 1 84 ? -9.485 5.689 -1.312 1.00 98.62 84 GLY A O 1
ATOM 655 N N . MET A 1 85 ? -7.767 4.447 -0.548 1.00 98.06 85 MET A N 1
ATOM 656 C CA . MET A 1 85 ? -7.550 3.701 -1.788 1.00 98.06 85 MET A CA 1
ATOM 657 C C . MET A 1 85 ? -8.803 2.923 -2.192 1.00 98.06 85 MET A C 1
ATOM 659 O O . MET A 1 85 ? -9.314 3.148 -3.287 1.00 98.06 85 MET A O 1
ATOM 663 N N . LEU A 1 86 ? -9.332 2.063 -1.311 1.00 97.94 86 LEU A N 1
ATOM 664 C CA . LEU A 1 86 ? -10.517 1.249 -1.607 1.00 97.94 86 LEU A CA 1
ATOM 665 C C . LEU A 1 86 ? -11.768 2.102 -1.844 1.00 97.94 86 LEU A C 1
ATOM 667 O O . LEU A 1 86 ? -12.595 1.749 -2.683 1.00 97.94 86 LEU A O 1
ATOM 671 N N . GLY A 1 87 ? -11.896 3.241 -1.157 1.00 97.94 87 GLY A N 1
ATOM 672 C CA . GLY A 1 87 ? -12.960 4.207 -1.423 1.00 97.94 87 GLY A CA 1
ATOM 673 C C . GLY A 1 87 ? -12.871 4.811 -2.828 1.00 97.94 87 GLY A C 1
ATOM 674 O O . GLY A 1 87 ? -13.882 4.902 -3.523 1.00 97.94 87 GLY A O 1
ATOM 675 N N . ALA A 1 88 ? -11.668 5.179 -3.278 1.00 97.94 88 ALA A N 1
ATOM 676 C CA . ALA A 1 88 ? -11.450 5.816 -4.577 1.00 97.94 88 ALA A CA 1
ATOM 677 C C . ALA A 1 88 ? -11.640 4.872 -5.779 1.00 97.94 88 ALA A C 1
ATOM 679 O O . ALA A 1 88 ? -11.957 5.332 -6.878 1.00 97.94 88 ALA A O 1
ATOM 680 N N . VAL A 1 89 ? -11.442 3.563 -5.593 1.00 96.69 89 VAL A N 1
ATOM 681 C CA . VAL A 1 89 ? -11.553 2.554 -6.666 1.00 96.69 89 VAL A CA 1
ATOM 682 C C . VAL A 1 89 ? -12.758 1.621 -6.515 1.00 96.69 89 VAL A C 1
ATOM 684 O O . VAL A 1 89 ? -12.812 0.580 -7.167 1.00 96.69 89 VAL A O 1
ATOM 687 N N . ALA A 1 90 ? -13.738 1.983 -5.686 1.00 96.00 90 ALA A N 1
ATOM 688 C CA . ALA A 1 90 ? -14.945 1.187 -5.480 1.00 96.00 90 ALA A CA 1
ATOM 689 C C . ALA A 1 90 ? -15.661 0.858 -6.808 1.00 96.00 90 ALA A C 1
ATOM 691 O O . ALA A 1 90 ? -15.830 1.719 -7.674 1.00 96.00 90 ALA A O 1
ATOM 692 N N . GLY A 1 91 ? -16.084 -0.396 -6.966 1.00 96.12 91 GLY A N 1
ATOM 693 C CA . GLY A 1 91 ? -16.691 -0.944 -8.180 1.00 96.12 91 GLY A CA 1
ATOM 6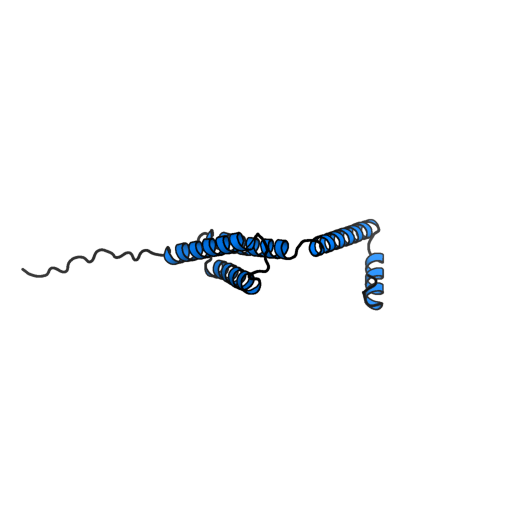94 C C . GLY A 1 91 ? -15.705 -1.305 -9.297 1.00 96.12 91 GLY A C 1
ATOM 695 O O . GLY A 1 91 ? -16.147 -1.712 -10.371 1.00 96.12 91 GLY A O 1
ATOM 696 N N . ARG A 1 92 ? -14.389 -1.135 -9.097 1.00 96.62 92 ARG A N 1
ATOM 697 C CA . ARG A 1 92 ? -13.355 -1.337 -10.134 1.00 96.62 92 ARG A CA 1
ATOM 698 C C . ARG A 1 92 ? -12.363 -2.456 -9.813 1.00 96.62 92 ARG A C 1
ATOM 700 O O . ARG A 1 92 ? -11.423 -2.641 -10.579 1.00 96.62 92 ARG A O 1
ATOM 707 N N . LEU A 1 93 ? -12.550 -3.182 -8.708 1.00 95.62 93 LEU A N 1
ATOM 708 C CA . LEU A 1 93 ? -11.619 -4.227 -8.251 1.00 95.62 93 LEU A CA 1
ATOM 709 C C . LEU A 1 93 ? -12.072 -5.660 -8.574 1.00 95.62 93 LEU A C 1
ATOM 711 O O . LEU A 1 93 ? -11.478 -6.622 -8.088 1.00 95.62 93 LEU A O 1
ATOM 715 N N . GLY A 1 94 ? -13.114 -5.811 -9.394 1.00 93.00 94 GLY A N 1
ATO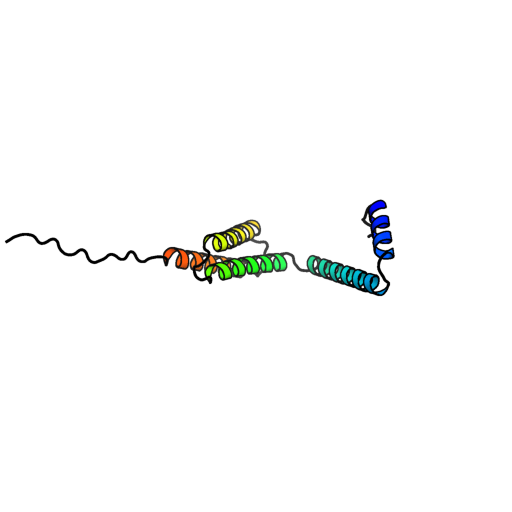M 716 C CA . GLY A 1 94 ? -13.601 -7.119 -9.827 1.00 93.00 94 GLY A CA 1
ATOM 717 C C . GLY A 1 94 ? -14.051 -7.995 -8.655 1.00 93.00 94 GLY A C 1
ATOM 718 O O . GLY A 1 94 ? -14.692 -7.523 -7.716 1.00 93.00 94 GLY A O 1
ATOM 719 N N . GLU A 1 95 ? -13.718 -9.283 -8.717 1.00 91.88 95 GLU A N 1
ATOM 720 C CA . GLU A 1 95 ? -14.128 -10.277 -7.717 1.00 91.88 95 GLU A CA 1
ATOM 721 C C . GLU A 1 95 ? -13.470 -10.085 -6.339 1.00 91.88 95 GLU A C 1
ATOM 723 O O . GLU A 1 95 ? -14.046 -10.477 -5.328 1.00 91.88 95 GLU A O 1
ATOM 728 N N . HIS A 1 96 ? -12.315 -9.414 -6.269 1.00 91.62 96 HIS A N 1
ATOM 729 C CA . HIS A 1 96 ? -11.559 -9.230 -5.024 1.00 91.62 96 HIS A CA 1
ATOM 730 C C . HIS A 1 96 ? -12.132 -8.143 -4.105 1.00 91.62 96 HIS A C 1
ATOM 732 O O . HIS A 1 96 ? -11.753 -8.044 -2.939 1.00 91.62 96 HIS A O 1
ATOM 738 N N . GLU A 1 97 ? -13.033 -7.294 -4.605 1.00 96.00 97 GLU A N 1
ATOM 739 C CA . GLU A 1 97 ? -13.469 -6.099 -3.880 1.00 96.00 97 GLU A CA 1
ATOM 740 C C . GLU A 1 97 ? -14.136 -6.414 -2.533 1.00 96.00 97 GLU A C 1
ATOM 742 O O . GLU A 1 97 ? -13.895 -5.725 -1.538 1.00 96.00 97 GLU A O 1
ATOM 747 N N . ALA A 1 98 ? -14.981 -7.447 -2.498 1.00 97.00 98 ALA A N 1
ATOM 748 C CA . ALA A 1 98 ? -15.705 -7.838 -1.291 1.00 97.00 98 ALA A CA 1
ATOM 749 C C . ALA A 1 98 ? -14.754 -8.342 -0.194 1.00 97.00 98 ALA A C 1
ATOM 751 O O . ALA A 1 98 ? -14.893 -7.967 0.977 1.00 97.00 98 ALA A O 1
ATOM 752 N N . ASP A 1 99 ? -13.750 -9.125 -0.581 1.00 97.50 99 ASP A N 1
ATOM 753 C CA . ASP A 1 99 ? -12.753 -9.666 0.339 1.00 97.50 99 ASP A CA 1
ATOM 754 C C . ASP A 1 99 ? -11.850 -8.552 0.878 1.00 97.50 99 ASP A C 1
ATOM 756 O O . ASP A 1 99 ? -11.644 -8.450 2.087 1.00 97.50 99 ASP A O 1
ATOM 760 N N . LEU A 1 100 ? -11.407 -7.627 0.021 1.00 98.06 100 LEU A N 1
ATOM 761 C CA . LEU A 1 100 ? -10.593 -6.477 0.435 1.00 98.06 100 LEU A CA 1
ATOM 762 C C . LEU A 1 100 ? -11.338 -5.550 1.410 1.00 98.06 100 LEU A C 1
ATOM 764 O O . LEU A 1 100 ? -10.757 -5.074 2.387 1.00 98.06 100 LEU A O 1
ATOM 768 N N . LYS A 1 101 ? -12.641 -5.324 1.197 1.00 98.12 101 LYS A N 1
ATOM 769 C CA . LYS A 1 101 ? -13.497 -4.571 2.136 1.00 98.12 101 LYS A CA 1
ATOM 770 C C . LYS A 1 101 ? -13.647 -5.289 3.475 1.00 98.12 101 LYS A C 1
ATOM 772 O O . LYS A 1 101 ? -13.639 -4.651 4.532 1.00 98.12 101 LYS A O 1
ATOM 777 N N . THR A 1 102 ? -13.758 -6.612 3.437 1.00 98.50 102 THR A N 1
ATOM 778 C CA . THR A 1 102 ? -13.792 -7.453 4.635 1.00 98.50 102 THR A CA 1
ATOM 779 C C . THR A 1 102 ? -12.480 -7.344 5.415 1.00 98.50 102 THR A C 1
ATOM 781 O O . THR A 1 102 ? -12.512 -7.093 6.619 1.00 98.50 102 THR A O 1
ATOM 784 N N . MET A 1 103 ? -11.332 -7.434 4.739 1.00 98.44 103 MET A N 1
ATOM 785 C CA . MET A 1 103 ? -10.008 -7.259 5.349 1.00 98.44 103 MET A CA 1
ATOM 786 C C . MET A 1 103 ? -9.843 -5.878 5.991 1.00 98.44 103 MET A C 1
ATOM 788 O O . MET A 1 103 ? -9.409 -5.788 7.140 1.00 98.44 103 MET A O 1
ATOM 792 N N . LEU A 1 104 ? -10.245 -4.807 5.292 1.00 98.75 104 LEU A N 1
ATOM 793 C CA . LEU A 1 104 ? -10.224 -3.450 5.844 1.00 98.75 104 LEU A CA 1
ATOM 794 C C . LEU A 1 104 ? -11.046 -3.359 7.140 1.00 98.75 104 LEU A C 1
ATOM 796 O O . LEU A 1 104 ? -10.588 -2.810 8.141 1.00 98.75 104 LEU A O 1
ATOM 800 N N . SER A 1 105 ? -12.247 -3.937 7.136 1.00 98.62 105 SER A N 1
ATOM 801 C CA . SER A 1 105 ? -13.129 -3.932 8.308 1.00 98.62 105 SER A CA 1
ATOM 802 C C . SER A 1 105 ? -12.502 -4.678 9.492 1.00 98.62 105 SER A C 1
ATOM 804 O O . SER A 1 105 ? -12.576 -4.220 10.632 1.00 98.62 105 SER A O 1
ATOM 806 N N . GLN A 1 106 ? -11.843 -5.812 9.229 1.00 98.56 106 GLN A N 1
ATOM 807 C CA . GLN A 1 106 ? -11.153 -6.591 10.258 1.00 98.56 106 GLN A CA 1
ATOM 808 C C . GLN A 1 106 ? -9.990 -5.814 10.883 1.00 98.56 106 GLN A C 1
ATOM 810 O O . GLN A 1 106 ? -9.882 -5.773 12.110 1.00 98.56 106 GLN A O 1
ATOM 815 N N . ILE A 1 107 ? -9.146 -5.162 10.075 1.00 98.69 107 ILE A N 1
ATOM 816 C CA . ILE A 1 107 ? -7.998 -4.417 10.614 1.00 98.69 107 ILE A CA 1
ATOM 817 C C . ILE A 1 107 ? -8.426 -3.150 11.364 1.00 98.69 107 ILE A C 1
ATOM 819 O O . ILE A 1 107 ? -7.835 -2.815 12.390 1.00 98.69 107 ILE A O 1
ATOM 823 N N . GLN A 1 108 ? -9.498 -2.484 10.922 1.00 98.62 108 GLN A N 1
ATOM 824 C CA . GLN A 1 108 ? -10.099 -1.361 11.647 1.00 98.62 108 GLN A CA 1
ATOM 825 C C . GLN A 1 108 ? -10.633 -1.794 13.019 1.00 98.62 108 GLN A C 1
ATOM 827 O O . GLN A 1 108 ? -10.410 -1.103 14.015 1.00 98.62 108 GLN A O 1
ATOM 832 N N . LEU A 1 109 ? -11.295 -2.954 13.097 1.00 98.44 109 LEU A N 1
ATOM 833 C CA . LEU A 1 109 ? -11.759 -3.507 14.368 1.00 98.44 109 LEU A CA 1
ATOM 834 C C . LEU A 1 109 ? -10.585 -3.848 15.297 1.00 98.44 109 LEU A C 1
ATOM 836 O O . LEU A 1 109 ? -10.620 -3.487 16.473 1.00 98.44 109 LEU A O 1
ATOM 840 N N . ALA A 1 110 ? -9.538 -4.489 14.772 1.00 98.19 110 ALA A N 1
ATOM 841 C CA . ALA A 1 110 ? -8.332 -4.801 15.538 1.00 98.19 110 ALA A CA 1
ATOM 842 C C . ALA A 1 110 ? -7.673 -3.529 16.100 1.00 98.19 110 ALA A C 1
ATOM 844 O O . ALA A 1 110 ? -7.327 -3.484 17.279 1.00 98.19 110 ALA A O 1
ATOM 845 N N . PHE A 1 111 ? -7.573 -2.465 15.298 1.00 98.44 111 PHE A N 1
ATOM 846 C CA . PHE A 1 111 ? -7.056 -1.171 15.746 1.00 98.44 111 PHE A CA 1
ATOM 847 C C . PHE A 1 111 ? -7.848 -0.608 16.933 1.00 98.44 111 PHE A C 1
ATOM 849 O O . PHE A 1 111 ? -7.255 -0.199 17.930 1.00 98.44 111 PHE A O 1
ATOM 856 N N . VAL A 1 112 ? -9.184 -0.615 16.859 1.00 97.75 112 VAL A N 1
ATOM 857 C CA . VAL A 1 112 ? -10.042 -0.109 17.945 1.00 97.75 112 VAL A CA 1
ATOM 858 C C . VAL A 1 112 ? -9.895 -0.952 19.210 1.00 97.75 112 VAL A C 1
ATOM 860 O O . VAL A 1 112 ? -9.819 -0.388 20.299 1.00 97.75 112 VAL A O 1
ATOM 863 N N . GLN A 1 113 ? -9.818 -2.279 19.085 1.00 95.81 113 GLN A N 1
ATOM 864 C CA . GLN A 1 113 ? -9.620 -3.179 20.226 1.00 95.81 113 GLN A CA 1
ATOM 865 C C . GLN A 1 113 ? -8.285 -2.923 20.933 1.00 95.81 113 GLN A C 1
ATOM 867 O O . GLN A 1 113 ? -8.248 -2.857 22.159 1.00 95.81 113 GLN A O 1
ATOM 872 N N . VAL A 1 114 ? -7.202 -2.730 20.176 1.00 95.12 114 VAL A N 1
ATOM 873 C CA . VAL A 1 114 ? -5.878 -2.433 20.744 1.00 95.12 114 VAL A CA 1
ATOM 874 C C . VAL A 1 114 ? -5.842 -1.030 21.357 1.00 95.12 114 VAL A C 1
ATOM 876 O O . VAL A 1 114 ? -5.332 -0.862 22.460 1.00 95.12 114 VAL A O 1
ATOM 879 N N . ASN A 1 115 ? -6.427 -0.033 20.688 1.00 92.00 115 ASN A N 1
ATOM 880 C CA . ASN A 1 115 ? -6.488 1.343 21.187 1.00 92.00 115 ASN A CA 1
ATOM 881 C C . ASN A 1 115 ? -7.364 1.480 22.446 1.00 92.00 115 ASN A C 1
ATOM 883 O O . ASN A 1 115 ? -7.035 2.252 23.336 1.00 92.00 115 ASN A O 1
ATOM 887 N N . GLY A 1 116 ? -8.470 0.734 22.531 1.00 81.50 116 GLY A N 1
ATOM 888 C CA . GLY A 1 116 ? -9.365 0.724 23.693 1.00 81.50 116 GLY A CA 1
ATOM 889 C C . GLY A 1 116 ? -8.933 -0.215 24.826 1.00 81.50 116 GLY A C 1
ATOM 890 O O . GLY A 1 116 ? -9.488 -0.131 25.916 1.00 81.50 116 GLY A O 1
ATOM 891 N N . GLY A 1 117 ? -7.974 -1.114 24.580 1.00 67.06 117 GLY A N 1
ATOM 892 C CA . GLY A 1 117 ? -7.431 -2.053 25.569 1.00 67.06 117 GLY A CA 1
ATOM 893 C C . GLY A 1 117 ? -6.256 -1.508 26.392 1.00 67.06 117 GLY A C 1
ATOM 894 O O . GLY A 1 117 ? -5.781 -2.192 27.300 1.00 67.06 117 GLY A O 1
ATOM 895 N N . GLY A 1 118 ? -5.776 -0.298 26.089 1.00 59.22 118 GLY A N 1
ATOM 896 C CA . GLY A 1 118 ? -4.810 0.424 26.914 1.00 59.22 118 GLY A CA 1
ATOM 897 C C . GLY A 1 118 ? -5.505 1.056 28.121 1.00 59.22 118 GLY A C 1
ATOM 898 O O . GLY A 1 118 ? -6.066 2.132 27.987 1.00 59.22 118 GLY A O 1
ATOM 899 N N . GLU A 1 119 ? -5.435 0.371 29.268 1.00 46.22 119 GLU A N 1
ATOM 900 C CA . GLU A 1 119 ? -5.968 0.731 30.600 1.00 46.22 119 GLU A CA 1
ATOM 901 C C . GLU A 1 119 ? -7.458 0.411 30.860 1.00 46.22 119 GLU A C 1
ATOM 903 O O . GLU A 1 119 ? -8.347 1.177 30.488 1.00 46.22 119 GLU A O 1
ATOM 908 N N . PRO A 1 120 ? -7.781 -0.648 31.636 1.00 44.31 120 PRO A N 1
ATOM 909 C CA . PRO A 1 120 ? -8.886 -0.525 32.573 1.00 44.31 120 PRO A CA 1
ATOM 910 C C . PRO A 1 120 ? -8.477 0.529 33.605 1.00 44.31 120 PRO A C 1
ATOM 912 O O . PRO A 1 120 ? -7.435 0.392 34.250 1.00 44.31 120 PRO A O 1
ATOM 915 N N . ALA A 1 121 ? -9.294 1.571 33.768 1.00 51.69 121 ALA A N 1
ATOM 916 C CA . ALA A 1 121 ? -9.232 2.412 34.952 1.00 51.69 121 ALA A CA 1
ATOM 917 C C . ALA A 1 121 ? -9.210 1.476 36.165 1.00 51.69 121 ALA A C 1
ATOM 919 O O . ALA A 1 121 ? -10.152 0.710 36.385 1.00 51.69 121 ALA A O 1
ATOM 920 N N . THR A 1 122 ? -8.107 1.474 36.912 1.00 47.88 122 THR A N 1
ATOM 921 C CA . THR A 1 122 ? -8.082 0.889 38.245 1.00 47.88 122 THR A CA 1
ATOM 922 C C . THR A 1 122 ? -8.972 1.772 39.102 1.00 47.88 122 THR A C 1
ATOM 924 O O . THR A 1 122 ? -8.500 2.695 39.764 1.00 47.88 122 THR A O 1
ATOM 927 N N . ASP A 1 123 ? -10.272 1.516 39.025 1.00 51.16 123 ASP A N 1
ATOM 928 C CA . ASP A 1 123 ? -11.250 1.973 39.991 1.00 51.16 123 ASP A CA 1
ATOM 929 C C . ASP A 1 123 ? -10.919 1.197 41.270 1.00 51.16 123 ASP A C 1
ATOM 931 O O . ASP A 1 123 ? -11.351 0.063 41.498 1.00 51.16 123 ASP A O 1
ATOM 935 N N . GLY A 1 124 ? -9.965 1.743 42.028 1.00 46.69 124 GLY A N 1
ATOM 936 C CA . GLY A 1 124 ? -9.691 1.290 43.380 1.00 46.69 124 GLY A CA 1
ATOM 937 C C . GLY A 1 124 ? -10.996 1.414 44.160 1.00 46.69 124 GLY A C 1
ATOM 938 O O . GLY A 1 124 ? -11.690 2.414 43.990 1.00 46.69 124 GLY A O 1
ATOM 939 N N . PRO A 1 125 ? -11.372 0.413 44.969 1.00 57.59 125 PRO A N 1
ATOM 940 C CA . PRO A 1 125 ? -12.654 0.445 45.644 1.00 57.59 125 PRO A CA 1
ATOM 941 C C . PRO A 1 125 ? -12.720 1.698 46.513 1.00 57.59 125 PRO A C 1
ATOM 943 O O . PRO A 1 125 ? -11.886 1.873 47.405 1.00 57.59 125 PRO A O 1
ATOM 946 N N . ASP A 1 126 ? -13.714 2.542 46.228 1.00 56.09 126 ASP A N 1
ATOM 947 C CA . ASP A 1 126 ? -14.229 3.563 47.131 1.00 56.09 126 ASP A CA 1
ATOM 948 C C . ASP A 1 126 ? -14.391 2.908 48.508 1.00 56.09 126 ASP A C 1
ATOM 950 O O . ASP A 1 126 ? -15.292 2.099 48.753 1.00 56.09 126 ASP A O 1
ATOM 954 N N . GLY A 1 127 ? -13.442 3.191 49.400 1.00 52.88 127 GLY A N 1
ATOM 955 C CA . GLY A 1 127 ? -13.566 2.833 50.801 1.00 52.88 127 GLY A CA 1
ATOM 956 C C . GLY A 1 127 ? -14.756 3.611 51.355 1.00 52.88 127 GLY A C 1
ATOM 957 O O . GLY A 1 127 ? -14.815 4.825 51.151 1.00 52.88 127 GLY A O 1
ATOM 958 N N . PRO A 1 128 ? -15.720 2.965 52.030 1.00 60.59 128 PRO A N 1
ATOM 959 C CA . PRO A 1 128 ? -16.878 3.684 52.517 1.00 60.59 128 PRO A CA 1
ATOM 960 C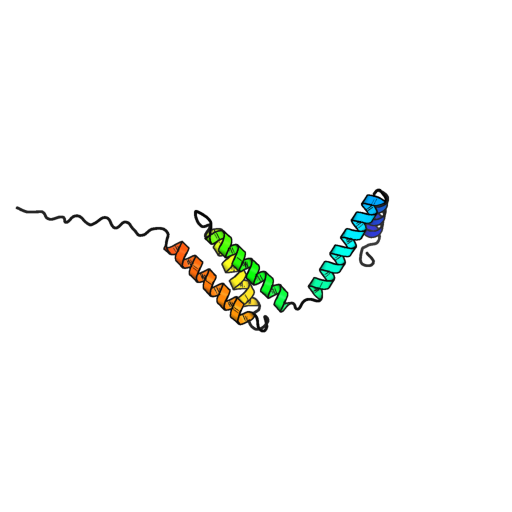 C . PRO A 1 128 ? -16.428 4.696 53.572 1.00 60.59 128 PRO A C 1
ATOM 962 O O . PRO A 1 128 ? -15.936 4.328 54.641 1.00 60.59 128 PRO A O 1
ATOM 965 N N . ALA A 1 129 ? -16.631 5.976 53.266 1.00 59.34 129 ALA A N 1
ATOM 966 C CA . ALA A 1 129 ? -16.784 7.013 54.268 1.00 59.34 129 ALA A CA 1
ATOM 967 C C . ALA A 1 129 ? -18.062 6.698 55.059 1.00 59.34 129 ALA A C 1
ATOM 969 O O . ALA A 1 129 ? -19.175 6.975 54.614 1.00 59.34 129 ALA A O 1
ATOM 970 N N . GLY A 1 130 ? -17.886 6.040 56.200 1.00 47.12 130 GLY A N 1
ATOM 971 C CA . GLY A 1 130 ? -18.900 5.861 57.228 1.00 47.12 130 GLY A CA 1
ATOM 972 C C . GLY A 1 130 ? -18.375 6.465 58.518 1.00 47.12 130 GLY A C 1
ATOM 973 O O . GLY A 1 130 ? -17.659 5.799 59.260 1.00 47.12 130 GLY A O 1
ATOM 974 N N . ASP A 1 131 ? -18.684 7.742 58.701 1.00 59.28 131 ASP A N 1
ATOM 975 C CA . ASP A 1 131 ? -18.576 8.475 59.959 1.00 59.28 131 ASP A CA 1
ATOM 976 C C . ASP A 1 131 ? -19.713 8.046 60.918 1.00 59.28 131 ASP A C 1
ATOM 978 O O . ASP A 1 131 ? -20.708 7.464 60.480 1.00 59.28 131 ASP A O 1
ATOM 982 N N . ASP A 1 132 ? -19.557 8.405 62.195 1.00 50.78 132 ASP A N 1
ATOM 983 C CA . ASP A 1 132 ? -20.558 8.441 63.283 1.00 50.78 132 ASP A CA 1
ATOM 984 C C . ASP A 1 132 ? -20.874 7.163 64.103 1.00 50.78 132 ASP A C 1
ATOM 986 O O . ASP A 1 132 ? -21.795 6.401 63.794 1.00 50.78 132 ASP A O 1
ATOM 990 N N . ALA A 1 133 ? -20.177 7.008 65.247 1.00 47.53 133 ALA A N 1
ATOM 991 C CA . ALA A 1 133 ? -20.733 7.108 66.622 1.00 47.53 133 ALA A CA 1
ATOM 992 C C . ALA A 1 133 ? -19.705 6.730 67.712 1.00 47.53 133 ALA A C 1
ATOM 994 O O . ALA A 1 133 ? -19.187 5.590 67.686 1.00 47.53 133 ALA A O 1
#

Foldseek 3Di:
DVPDDPVVVVVVVVVLVPDDPVRSVVVVVVVVVVVVVVVVVVVDDVLVVLLVVLVVLLVQLVVQCPDVVRNLVRSVVSLVVSVVSLVVCPPPNPPCNVVSVVSSVVSVVSSCCSVVVPDDPCPPDPDDPDDDD

Secondary structure (DSSP, 8-state):
-TTS-HHHHHHHHHHHHHS-HHHHHHHHHHHHHHHHHHHHHHHS-HHHHHHHHHHHHHHHHHHHHTSSS--HHHHHHHHHHHHHHHHHTTT-SGGGHHHHHHHHHHHHHHHHHHHHSS---------------

Radius of gyration: 27.19 Å; chains: 1; bounding box: 56×24×95 Å